Protein AF-A0A545SQU6-F1 (afdb_monomer_lite)

Foldseek 3Di:
DDPVVVVVVVVVVVCVVVVVVVVVVVVVVVLVLLCLCLPQALVVLLVLLVQLVVLVVVLPDPPQDPVSLCCCLPVRLQVSLVVLLVSCVPSVVSDPDDDVLSVLSVVQSVQLNVLCCCVPVVVVDDDGSDDCPPPHHDSVVSSVVSVVSSVVSVVVSVVD

pLDDT: mean 86.37, std 12.17, range [52.91, 98.0]

Structure (mmCIF, N/CA/C/O backbone):
data_AF-A0A545SQU6-F1
#
_entry.id   AF-A0A545SQU6-F1
#
loop_
_atom_site.group_PDB
_atom_site.id
_atom_site.type_symbol
_atom_site.label_atom_id
_atom_site.label_alt_id
_atom_site.label_comp_id
_atom_site.label_asym_id
_atom_site.label_entity_id
_atom_site.label_seq_id
_atom_site.pdbx_PDB_ins_code
_atom_site.Cartn_x
_atom_site.Cartn_y
_atom_site.Cartn_z
_atom_site.occupancy
_atom_site.B_iso_or_equiv
_atom_site.auth_seq_id
_atom_site.auth_comp_id
_atom_site.auth_asym_id
_atom_site.auth_atom_id
_atom_site.pdbx_PDB_model_num
ATOM 1 N N . MET A 1 1 ? 37.646 -3.041 -55.854 1.00 55.69 1 MET A N 1
ATOM 2 C CA . MET A 1 1 ? 37.250 -2.924 -54.438 1.00 55.69 1 MET A CA 1
ATOM 3 C C . MET A 1 1 ? 38.079 -3.925 -53.672 1.00 55.69 1 MET A C 1
ATOM 5 O O . MET A 1 1 ? 38.180 -5.060 -54.116 1.00 55.69 1 MET A O 1
ATOM 9 N N . ASP A 1 2 ? 38.769 -3.467 -52.633 1.00 67.94 2 ASP A N 1
ATOM 10 C CA . ASP A 1 2 ? 39.702 -4.283 -51.857 1.00 67.94 2 ASP A CA 1
ATOM 11 C C . ASP A 1 2 ? 38.928 -5.239 -50.944 1.00 67.94 2 ASP A C 1
ATOM 13 O O . ASP A 1 2 ? 38.021 -4.798 -50.234 1.00 67.94 2 ASP A O 1
ATOM 17 N N . VAL A 1 3 ? 39.303 -6.521 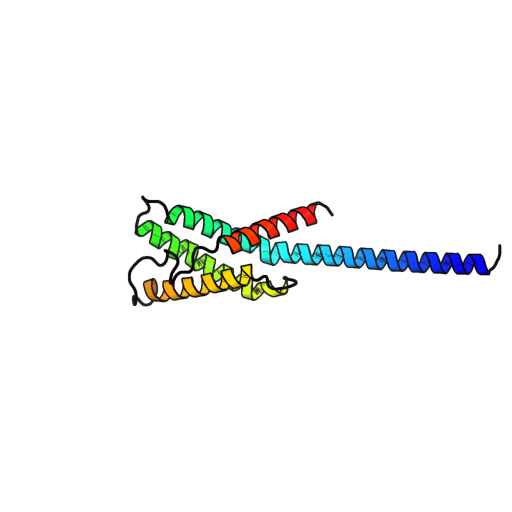-50.920 1.00 68.75 3 VAL A N 1
ATOM 18 C CA . VAL A 1 3 ? 38.668 -7.578 -50.098 1.00 68.75 3 VAL A CA 1
ATOM 19 C C . VAL A 1 3 ? 38.620 -7.186 -48.612 1.0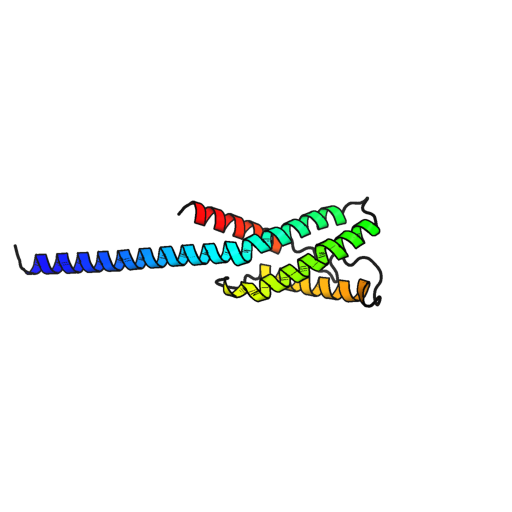0 68.75 3 VAL A C 1
ATOM 21 O O . VAL A 1 3 ? 37.675 -7.506 -47.894 1.00 68.75 3 VAL A O 1
ATOM 24 N N . TYR A 1 4 ? 39.597 -6.402 -48.156 1.00 62.41 4 TYR A N 1
ATOM 25 C CA . TYR A 1 4 ? 39.650 -5.857 -46.799 1.00 62.41 4 TYR A CA 1
ATOM 26 C C . TYR A 1 4 ? 38.529 -4.853 -46.488 1.00 62.41 4 TYR A C 1
ATOM 28 O O . TYR A 1 4 ? 38.061 -4.793 -45.353 1.00 62.41 4 TYR A O 1
ATOM 36 N N . SER A 1 5 ? 38.061 -4.088 -47.479 1.00 59.84 5 SER A N 1
ATOM 37 C CA . SER A 1 5 ? 36.976 -3.115 -47.289 1.00 59.84 5 SER A CA 1
ATOM 38 C C . SER A 1 5 ? 35.614 -3.790 -47.093 1.00 59.84 5 SER A C 1
ATOM 40 O O . SER A 1 5 ? 34.834 -3.354 -46.248 1.00 59.84 5 SER A O 1
ATOM 42 N N . GLU A 1 6 ? 35.356 -4.903 -47.785 1.00 68.81 6 GLU A N 1
ATOM 43 C CA . GLU A 1 6 ? 34.105 -5.663 -47.657 1.00 68.81 6 GLU A CA 1
ATOM 44 C C . GLU A 1 6 ? 34.004 -6.372 -46.299 1.00 68.81 6 GLU A C 1
ATOM 46 O O . GLU A 1 6 ? 32.947 -6.358 -45.665 1.00 68.81 6 GLU A O 1
ATOM 51 N N . ILE A 1 7 ? 35.121 -6.914 -45.800 1.00 68.56 7 ILE A N 1
ATOM 52 C CA . ILE A 1 7 ? 35.183 -7.565 -44.483 1.00 68.56 7 ILE A CA 1
ATOM 53 C C . ILE A 1 7 ? 34.916 -6.555 -43.356 1.00 68.56 7 ILE A C 1
ATOM 55 O O . ILE A 1 7 ? 34.153 -6.848 -42.436 1.00 68.56 7 ILE A O 1
ATOM 59 N N . ILE A 1 8 ? 35.485 -5.346 -43.431 1.00 64.00 8 ILE A N 1
ATOM 60 C CA . ILE A 1 8 ? 35.270 -4.300 -42.415 1.00 64.00 8 ILE A CA 1
ATOM 61 C C . ILE A 1 8 ? 33.803 -3.852 -42.389 1.00 64.00 8 ILE A C 1
ATOM 63 O O . ILE A 1 8 ? 33.216 -3.738 -41.312 1.00 64.00 8 ILE A O 1
ATOM 67 N N . VAL A 1 9 ? 33.182 -3.648 -43.555 1.00 70.88 9 VAL A N 1
ATOM 68 C CA . VAL A 1 9 ? 31.764 -3.260 -43.647 1.00 70.88 9 VAL A CA 1
ATOM 69 C C . VAL A 1 9 ? 30.852 -4.348 -43.073 1.00 70.88 9 VAL A C 1
ATOM 71 O O . VAL A 1 9 ? 29.935 -4.032 -42.312 1.00 70.88 9 VAL A O 1
ATOM 74 N N . ALA A 1 10 ? 31.127 -5.623 -43.359 1.00 67.00 10 ALA A N 1
ATOM 75 C CA . ALA A 1 10 ? 30.353 -6.744 -42.825 1.00 67.00 10 ALA A CA 1
ATOM 76 C C . ALA A 1 10 ? 30.456 -6.856 -41.292 1.00 67.00 10 ALA A C 1
ATOM 78 O O . ALA A 1 10 ? 29.445 -7.069 -40.619 1.00 67.00 10 ALA A O 1
ATOM 79 N N . VAL A 1 11 ? 31.650 -6.654 -40.722 1.00 64.88 11 VAL A N 1
ATOM 80 C CA . VAL A 1 11 ? 31.861 -6.675 -39.264 1.00 64.88 11 VAL A CA 1
ATOM 81 C C . VAL A 1 11 ? 31.149 -5.504 -38.582 1.00 64.88 11 VAL A C 1
ATOM 83 O O . VAL A 1 11 ? 30.474 -5.705 -37.574 1.00 64.88 11 VAL A O 1
ATOM 86 N N . VAL A 1 12 ? 31.224 -4.294 -39.145 1.00 63.56 12 VAL A N 1
ATOM 87 C CA . VAL A 1 12 ? 30.517 -3.119 -38.605 1.00 63.56 12 VAL A CA 1
ATOM 88 C C . VAL A 1 12 ? 28.999 -3.306 -38.672 1.00 63.56 12 VAL A C 1
ATOM 90 O O . VAL A 1 12 ? 28.309 -3.020 -37.693 1.00 63.56 12 VAL A O 1
ATOM 93 N N . ALA A 1 13 ? 28.473 -3.841 -39.777 1.00 64.31 13 ALA A N 1
ATOM 94 C CA . ALA A 1 13 ? 27.048 -4.137 -39.919 1.00 64.31 13 ALA A CA 1
ATOM 95 C C . ALA A 1 13 ? 26.575 -5.219 -38.931 1.00 64.31 13 ALA A C 1
ATOM 97 O O . ALA A 1 13 ? 25.503 -5.081 -38.341 1.00 64.31 13 ALA A O 1
ATOM 98 N N . ALA A 1 14 ? 27.383 -6.257 -38.691 1.00 62.31 14 ALA A N 1
ATOM 99 C CA . ALA A 1 14 ? 27.083 -7.294 -37.706 1.00 62.31 14 ALA A CA 1
ATOM 100 C C . ALA A 1 14 ? 27.082 -6.744 -36.269 1.00 62.31 14 ALA A C 1
ATOM 102 O O . ALA A 1 14 ? 26.154 -7.021 -35.510 1.00 62.31 14 ALA A O 1
ATOM 103 N N . ILE A 1 15 ? 28.061 -5.907 -35.904 1.00 65.12 15 ILE A N 1
ATOM 104 C CA . ILE A 1 15 ? 28.117 -5.253 -34.585 1.00 65.12 15 ILE A CA 1
ATOM 105 C C . ILE A 1 15 ? 26.930 -4.299 -34.401 1.00 65.12 15 ILE A C 1
ATOM 107 O O . ILE A 1 15 ? 26.297 -4.310 -33.346 1.00 65.12 15 ILE A O 1
ATOM 111 N N . ALA A 1 16 ? 26.579 -3.516 -35.425 1.00 66.88 16 ALA A N 1
ATOM 112 C CA . ALA A 1 16 ? 25.420 -2.626 -35.388 1.00 66.88 16 ALA A CA 1
ATOM 113 C C . ALA A 1 16 ? 24.093 -3.403 -35.286 1.00 66.88 16 ALA A C 1
ATOM 115 O O . ALA A 1 16 ? 23.217 -3.022 -34.511 1.00 66.88 16 ALA A O 1
ATOM 116 N N . GLY A 1 17 ? 23.956 -4.520 -36.008 1.00 69.62 17 GLY A N 1
ATOM 117 C CA . GLY A 1 17 ? 22.778 -5.390 -35.953 1.00 69.62 17 GLY A CA 1
ATOM 118 C C . GLY A 1 17 ? 22.610 -6.091 -34.600 1.00 69.62 17 GLY A C 1
ATOM 119 O O . GLY A 1 17 ? 21.519 -6.096 -34.025 1.00 69.62 17 GLY A O 1
ATOM 120 N N . VAL A 1 18 ? 23.696 -6.630 -34.039 1.00 70.38 18 VAL A N 1
ATOM 121 C CA . VAL A 1 18 ? 23.691 -7.259 -32.706 1.00 70.38 18 VAL A CA 1
ATOM 122 C C . VAL A 1 18 ? 23.472 -6.212 -31.608 1.00 70.38 18 VAL A C 1
ATOM 124 O O . VAL A 1 18 ? 22.655 -6.415 -30.712 1.00 70.38 18 VAL A O 1
ATOM 127 N N . GLY A 1 19 ? 24.125 -5.052 -31.702 1.00 67.12 19 GLY A N 1
ATOM 128 C CA . GLY A 1 19 ? 23.911 -3.932 -30.783 1.00 67.12 19 GLY A CA 1
ATOM 129 C C . GLY A 1 19 ? 22.466 -3.428 -30.812 1.00 67.12 19 GLY A C 1
ATOM 130 O O . GLY A 1 19 ? 21.851 -3.253 -29.761 1.00 67.12 19 GLY A O 1
ATOM 131 N N . GLY A 1 20 ? 21.887 -3.278 -32.006 1.00 68.06 20 GLY A N 1
ATOM 132 C CA . GLY A 1 20 ? 20.490 -2.885 -32.191 1.00 68.06 20 GLY A CA 1
ATOM 133 C C . GLY A 1 20 ? 19.505 -3.883 -31.579 1.00 68.06 20 GLY A C 1
ATOM 134 O O . GLY A 1 20 ? 18.618 -3.489 -30.822 1.00 68.06 20 GLY A O 1
ATOM 135 N N . THR A 1 21 ? 19.680 -5.183 -31.830 1.00 75.81 21 THR A N 1
ATOM 136 C CA . THR A 1 21 ? 18.790 -6.220 -31.273 1.00 75.81 21 THR A CA 1
ATOM 137 C C . THR A 1 21 ? 18.873 -6.295 -29.746 1.00 75.81 21 THR A C 1
ATOM 139 O O . THR A 1 21 ? 17.832 -6.295 -29.086 1.00 75.81 21 THR A O 1
ATOM 142 N N . LEU A 1 22 ? 20.074 -6.238 -29.161 1.00 73.06 22 LEU A N 1
ATOM 143 C CA . LEU A 1 22 ? 20.261 -6.203 -27.704 1.00 73.06 22 LEU A CA 1
ATOM 144 C C . LEU A 1 22 ? 19.611 -4.975 -27.053 1.00 73.06 22 LEU A C 1
ATOM 146 O O . LEU A 1 22 ? 18.963 -5.100 -26.012 1.00 73.06 22 LEU A O 1
ATOM 150 N N . LEU A 1 23 ? 19.741 -3.796 -27.669 1.00 74.06 23 LEU A N 1
ATOM 151 C CA . LEU A 1 23 ? 19.096 -2.574 -27.180 1.00 74.06 23 LEU A CA 1
ATOM 152 C C . LEU A 1 23 ? 17.569 -2.693 -27.213 1.00 74.06 23 LEU A C 1
ATOM 154 O O . LEU A 1 23 ? 16.907 -2.340 -26.237 1.00 74.06 23 LEU A O 1
ATOM 158 N N . THR A 1 24 ? 17.003 -3.248 -28.290 1.00 76.69 24 THR A N 1
ATOM 159 C CA . THR A 1 24 ? 15.548 -3.456 -28.381 1.00 76.69 24 THR A CA 1
ATOM 160 C C . THR A 1 24 ? 15.032 -4.487 -27.376 1.00 76.69 24 THR A C 1
ATOM 162 O O . THR A 1 24 ? 13.960 -4.287 -26.806 1.00 76.69 24 THR A O 1
ATOM 165 N N . ALA A 1 25 ? 15.790 -5.556 -27.112 1.00 78.31 25 ALA A N 1
ATOM 166 C CA . ALA A 1 25 ? 15.429 -6.571 -26.125 1.00 78.31 25 ALA A CA 1
ATOM 167 C C . ALA A 1 25 ? 15.419 -5.989 -24.704 1.00 78.31 25 ALA A C 1
ATOM 169 O O . ALA A 1 25 ? 14.405 -6.093 -24.015 1.00 78.31 25 ALA A O 1
ATOM 170 N N . ARG A 1 26 ? 16.485 -5.274 -24.313 1.00 78.25 26 ARG A N 1
ATOM 171 C CA . ARG A 1 26 ? 16.563 -4.576 -23.016 1.00 78.25 26 ARG A CA 1
ATOM 172 C C . ARG A 1 26 ? 15.458 -3.541 -22.847 1.00 78.25 26 ARG A C 1
ATOM 174 O O . ARG A 1 26 ? 14.903 -3.392 -21.764 1.00 78.25 26 ARG A O 1
ATOM 181 N N . TYR A 1 27 ? 15.129 -2.819 -23.917 1.00 82.06 27 TYR A N 1
ATOM 182 C CA . TYR A 1 27 ? 14.036 -1.854 -23.890 1.00 82.06 27 TYR A CA 1
ATOM 183 C C . TYR A 1 27 ? 12.685 -2.537 -23.632 1.00 82.06 27 TYR A C 1
ATOM 185 O O . TYR A 1 27 ? 11.939 -2.099 -22.758 1.00 82.06 27 TYR A O 1
ATOM 193 N N . ARG A 1 28 ? 12.386 -3.640 -24.334 1.00 83.06 28 ARG A N 1
ATOM 194 C CA . ARG A 1 28 ? 11.148 -4.413 -24.130 1.00 83.06 28 ARG A CA 1
ATOM 195 C C . ARG A 1 28 ? 11.056 -5.005 -22.728 1.00 83.06 28 ARG A C 1
ATOM 197 O O . ARG A 1 28 ? 9.999 -4.915 -22.115 1.00 83.06 28 ARG A O 1
ATOM 204 N N . GLU A 1 29 ? 12.150 -5.573 -22.231 1.00 86.38 29 GLU A N 1
ATOM 205 C CA . GLU A 1 29 ? 12.235 -6.118 -20.875 1.00 86.38 29 GLU A CA 1
ATOM 206 C C . GLU A 1 29 ? 11.937 -5.033 -19.833 1.00 86.38 29 GLU A C 1
ATOM 208 O O . GLU A 1 29 ? 11.036 -5.196 -19.016 1.00 86.38 29 GLU A O 1
ATOM 213 N N . ASN A 1 30 ? 12.582 -3.869 -19.950 1.00 87.56 30 ASN A N 1
ATOM 214 C CA . ASN A 1 30 ? 12.357 -2.732 -19.059 1.00 87.56 30 ASN A CA 1
ATOM 215 C C . ASN A 1 30 ? 10.892 -2.250 -19.068 1.00 87.56 30 ASN A C 1
ATOM 217 O O . ASN A 1 30 ? 10.312 -1.972 -18.019 1.00 87.56 30 ASN A O 1
ATOM 221 N N . ILE A 1 31 ? 10.264 -2.173 -20.247 1.00 90.38 31 ILE A N 1
ATOM 222 C CA . ILE A 1 31 ? 8.839 -1.829 -20.362 1.00 90.38 31 ILE A CA 1
ATOM 223 C C . ILE A 1 31 ? 7.956 -2.902 -19.707 1.00 90.38 31 ILE A C 1
ATOM 225 O O . ILE A 1 31 ? 7.009 -2.551 -19.002 1.00 90.38 31 ILE A O 1
ATOM 229 N N . SER A 1 32 ? 8.274 -4.189 -19.889 1.00 91.81 32 SER A N 1
ATOM 230 C CA . SER A 1 32 ? 7.538 -5.295 -19.262 1.00 91.81 32 SER A CA 1
ATOM 231 C C . SER A 1 32 ? 7.613 -5.225 -17.740 1.00 91.81 32 SER A C 1
ATOM 233 O O . SER A 1 32 ? 6.575 -5.204 -17.083 1.00 91.81 32 SER A O 1
ATOM 235 N N . THR A 1 33 ? 8.814 -5.073 -17.176 1.00 93.25 33 THR A N 1
ATOM 236 C CA . THR A 1 33 ? 9.018 -4.954 -15.726 1.00 93.25 33 THR A CA 1
ATOM 237 C C . THR A 1 33 ? 8.245 -3.773 -15.142 1.00 93.25 33 THR A C 1
ATOM 239 O O . THR A 1 33 ? 7.536 -3.922 -14.150 1.00 93.25 33 THR A O 1
ATOM 242 N N . LYS A 1 34 ? 8.302 -2.595 -15.779 1.00 95.12 34 LYS A N 1
ATOM 243 C CA . LYS A 1 34 ? 7.543 -1.413 -15.330 1.00 95.12 34 LYS A CA 1
ATOM 244 C C . LYS A 1 34 ? 6.035 -1.628 -15.383 1.00 95.12 34 LYS A C 1
ATOM 246 O O . LYS A 1 34 ? 5.310 -1.163 -14.500 1.00 95.12 34 LYS A O 1
ATOM 251 N N . LYS A 1 35 ? 5.553 -2.315 -16.421 1.00 96.00 35 LYS A N 1
ATOM 252 C CA . LYS A 1 35 ? 4.138 -2.657 -16.565 1.00 96.00 35 LYS A CA 1
ATOM 253 C C . LYS A 1 35 ? 3.693 -3.607 -15.459 1.00 96.00 35 LYS A C 1
ATOM 255 O O . LYS A 1 35 ? 2.653 -3.359 -14.858 1.00 96.00 35 LYS A O 1
ATOM 260 N N . GLU A 1 36 ? 4.483 -4.632 -15.160 1.00 96.69 36 GLU A N 1
ATOM 261 C CA . GLU A 1 36 ? 4.200 -5.582 -14.082 1.00 96.69 36 GLU A CA 1
ATOM 262 C C . GLU A 1 36 ? 4.200 -4.900 -12.711 1.00 96.69 36 GLU A C 1
ATOM 264 O O . GLU A 1 36 ? 3.229 -5.033 -11.967 1.00 96.69 36 GLU A O 1
ATOM 269 N N . GLN A 1 37 ? 5.213 -4.079 -12.415 1.00 97.19 37 GLN A N 1
ATOM 270 C CA . GLN A 1 37 ? 5.268 -3.275 -11.188 1.00 97.19 37 GLN A CA 1
ATOM 271 C C . GLN A 1 37 ? 4.024 -2.406 -11.019 1.00 97.19 37 GLN A C 1
ATOM 273 O O . GLN A 1 37 ? 3.428 -2.358 -9.942 1.00 97.19 37 GLN A O 1
ATOM 278 N N . LEU A 1 38 ? 3.607 -1.714 -12.080 1.00 97.38 38 LEU A N 1
ATOM 279 C CA . LEU A 1 38 ? 2.415 -0.881 -12.029 1.00 97.38 38 LEU A CA 1
ATOM 280 C C . LEU A 1 38 ? 1.149 -1.722 -11.831 1.00 97.38 38 LEU A C 1
ATOM 282 O O . LEU A 1 38 ? 0.330 -1.393 -10.977 1.00 97.38 38 LEU A O 1
ATOM 286 N N . GLN A 1 39 ? 0.972 -2.766 -12.637 1.00 97.38 39 GLN A N 1
ATOM 287 C CA . GLN A 1 39 ? -0.266 -3.536 -12.708 1.00 97.38 39 GLN A CA 1
ATOM 288 C C . GLN A 1 39 ? -0.504 -4.375 -11.452 1.00 97.38 39 GLN A C 1
ATOM 290 O O . GLN A 1 39 ? -1.625 -4.399 -10.945 1.00 97.38 39 GLN A O 1
ATOM 295 N N . TYR A 1 40 ? 0.530 -5.057 -10.968 1.00 97.19 40 TYR A N 1
ATOM 296 C CA . TYR A 1 40 ? 0.400 -6.038 -9.894 1.00 97.19 40 TYR A CA 1
ATOM 297 C C . TYR A 1 40 ? 0.713 -5.458 -8.516 1.00 97.19 40 TYR A C 1
ATOM 299 O O . TYR A 1 40 ? 0.164 -5.937 -7.526 1.00 97.19 40 TYR A O 1
ATOM 307 N N . PHE A 1 41 ? 1.524 -4.395 -8.442 1.00 97.25 41 PHE A N 1
ATOM 308 C CA . PHE A 1 41 ? 1.915 -3.796 -7.168 1.00 97.25 41 PHE A CA 1
ATOM 309 C C . PHE A 1 41 ? 1.337 -2.389 -6.966 1.00 97.25 41 PHE A C 1
ATOM 311 O O . PHE A 1 41 ? 0.439 -2.187 -6.149 1.00 97.25 41 PHE A O 1
ATOM 318 N N . TYR A 1 42 ? 1.816 -1.397 -7.720 1.00 97.88 42 TYR A N 1
ATOM 319 C CA . TYR A 1 42 ? 1.579 0.012 -7.386 1.00 97.88 42 TYR A CA 1
ATOM 320 C C . TYR A 1 42 ? 0.141 0.490 -7.619 1.00 97.88 42 TYR A C 1
ATOM 322 O O . TYR A 1 42 ? -0.364 1.268 -6.813 1.00 97.88 42 TYR A O 1
ATOM 330 N N . ALA A 1 43 ? -0.543 0.055 -8.682 1.00 97.12 43 ALA A N 1
ATOM 331 C CA . ALA A 1 43 ? -1.914 0.500 -8.945 1.00 97.12 43 ALA A CA 1
ATOM 332 C C . ALA A 1 43 ? -2.930 -0.053 -7.924 1.00 97.12 43 ALA A C 1
ATOM 334 O O . ALA A 1 43 ? -3.733 0.733 -7.418 1.00 97.12 43 ALA A O 1
ATOM 335 N N . PRO A 1 44 ? -2.901 -1.348 -7.555 1.00 97.50 44 PRO A N 1
ATOM 336 C CA . PRO A 1 44 ? -3.715 -1.846 -6.450 1.00 97.50 44 PRO A CA 1
ATOM 337 C C . PRO A 1 44 ? -3.396 -1.176 -5.103 1.00 97.50 44 PRO A C 1
ATOM 339 O O . PRO A 1 44 ? -4.319 -0.784 -4.388 1.00 97.50 44 PRO A O 1
ATOM 342 N N . MET A 1 45 ? -2.107 -0.995 -4.777 1.00 97.19 45 MET A N 1
ATOM 343 C CA . MET A 1 45 ? -1.676 -0.309 -3.550 1.00 97.19 45 MET A CA 1
ATOM 344 C C . MET A 1 45 ? -2.215 1.116 -3.485 1.00 97.19 45 MET A C 1
ATOM 346 O O . MET A 1 45 ? -2.768 1.521 -2.465 1.00 97.19 45 MET A O 1
ATOM 350 N N . GLU A 1 46 ? -2.121 1.857 -4.591 1.00 97.44 46 GLU A N 1
ATOM 351 C CA . GLU A 1 46 ? -2.642 3.217 -4.699 1.00 97.44 46 GLU A CA 1
ATOM 352 C C . GLU A 1 46 ? -4.139 3.292 -4.367 1.00 97.44 46 GLU A C 1
ATOM 354 O O . GLU A 1 46 ? -4.568 4.234 -3.702 1.00 97.44 46 GLU A O 1
ATOM 359 N N . ILE A 1 47 ? -4.948 2.321 -4.799 1.00 96.56 47 ILE A N 1
ATOM 360 C CA . ILE A 1 47 ? -6.385 2.302 -4.486 1.00 96.56 47 ILE A CA 1
ATOM 361 C C . ILE A 1 47 ? -6.597 2.150 -2.975 1.00 96.56 47 ILE A C 1
ATOM 363 O O . ILE A 1 47 ? -7.360 2.919 -2.383 1.00 96.56 47 ILE A O 1
ATOM 367 N N . LEU A 1 48 ? -5.914 1.185 -2.354 1.00 96.75 48 LEU A N 1
ATOM 368 C CA . LEU A 1 48 ? -6.059 0.880 -0.929 1.00 96.75 48 LEU A CA 1
ATOM 369 C C . LEU A 1 48 ? -5.619 2.059 -0.055 1.00 96.75 48 LEU A C 1
ATOM 371 O O . LEU A 1 48 ? -6.370 2.492 0.823 1.00 96.75 48 LEU A O 1
ATOM 375 N N . VAL A 1 49 ? -4.448 2.635 -0.337 1.00 94.81 49 VAL A N 1
ATOM 376 C CA . VAL A 1 49 ? -3.923 3.757 0.450 1.00 94.81 49 VAL A CA 1
ATOM 377 C C . VAL A 1 49 ? -4.720 5.049 0.226 1.00 94.81 49 VAL A C 1
ATOM 379 O O . VAL A 1 49 ? -5.001 5.756 1.191 1.00 94.81 49 VAL A O 1
ATOM 382 N N . ARG A 1 50 ? -5.254 5.309 -0.983 1.00 94.88 50 ARG A N 1
ATOM 383 C CA . ARG A 1 50 ? -6.171 6.452 -1.212 1.00 94.88 50 ARG A CA 1
ATOM 384 C C . ARG A 1 50 ? -7.458 6.322 -0.416 1.00 94.88 50 ARG A C 1
ATOM 386 O O . ARG A 1 50 ? -7.982 7.322 0.077 1.00 94.88 50 ARG A O 1
ATOM 393 N N . MET A 1 51 ? -8.003 5.110 -0.330 1.00 94.56 51 MET A N 1
ATOM 394 C CA . MET A 1 51 ? -9.206 4.857 0.459 1.00 94.56 51 MET A CA 1
ATOM 395 C C . MET A 1 51 ? -8.940 5.075 1.948 1.00 94.56 51 MET A C 1
ATOM 397 O O . MET A 1 51 ? -9.752 5.726 2.607 1.00 94.56 51 MET A O 1
ATOM 401 N N . ASN A 1 52 ? -7.788 4.617 2.444 1.00 93.38 52 ASN A N 1
ATOM 402 C CA . ASN A 1 52 ? -7.368 4.837 3.827 1.00 93.38 52 ASN A CA 1
ATOM 403 C C . ASN A 1 52 ? -7.116 6.316 4.142 1.00 93.38 52 ASN A C 1
ATOM 405 O O . ASN A 1 52 ? -7.543 6.780 5.198 1.00 93.38 52 ASN A O 1
ATOM 409 N N . ALA A 1 53 ? -6.514 7.071 3.221 1.00 92.00 53 ALA A N 1
ATOM 410 C CA . ALA A 1 53 ? -6.268 8.501 3.395 1.00 92.00 53 ALA A CA 1
ATOM 411 C C . ALA A 1 53 ? -7.588 9.282 3.484 1.00 92.00 53 ALA A C 1
ATOM 413 O O . ALA A 1 53 ? -7.800 10.075 4.401 1.00 92.00 53 ALA A O 1
ATOM 414 N N . LYS A 1 54 ? -8.539 8.989 2.587 1.00 92.56 54 LYS A N 1
ATOM 415 C CA . LYS A 1 54 ? -9.877 9.601 2.619 1.00 92.56 54 LYS A CA 1
ATOM 416 C C . LYS A 1 54 ? -10.650 9.260 3.890 1.00 92.56 54 LYS A C 1
ATOM 418 O O . LYS A 1 54 ? -11.376 10.105 4.418 1.00 92.56 54 LYS A O 1
ATOM 423 N N . SER A 1 55 ? -10.557 8.022 4.377 1.00 91.62 55 SER A N 1
ATOM 424 C CA . SER A 1 55 ? -11.210 7.655 5.635 1.00 91.62 55 SER A CA 1
ATOM 425 C C . SER A 1 55 ? -10.497 8.254 6.846 1.00 91.62 55 SER A C 1
ATOM 427 O O . SER A 1 55 ? -11.181 8.616 7.799 1.00 91.62 55 SER A O 1
ATOM 429 N N . TYR A 1 56 ? -9.181 8.463 6.789 1.00 90.19 56 TYR A N 1
ATOM 430 C CA . TYR A 1 56 ? -8.425 9.189 7.809 1.00 90.19 56 TYR A CA 1
ATOM 431 C C . TYR A 1 56 ? -8.848 10.653 7.926 1.00 90.19 56 TYR A C 1
ATOM 433 O O . TYR A 1 56 ? -9.165 11.111 9.026 1.00 90.19 56 TYR A O 1
ATOM 441 N N . GLU A 1 57 ? -8.983 11.359 6.803 1.00 89.19 57 GLU A N 1
ATOM 442 C CA . GLU A 1 57 ? -9.529 12.721 6.789 1.00 89.19 57 GLU A CA 1
ATOM 443 C C . GLU A 1 57 ? -10.922 12.786 7.422 1.00 89.19 57 GLU A C 1
ATOM 445 O O . GLU A 1 57 ? -11.229 13.716 8.165 1.00 89.19 57 GLU A O 1
ATOM 450 N N . ARG A 1 58 ? -11.782 11.796 7.140 1.00 87.88 58 ARG A N 1
ATOM 451 C CA . ARG A 1 58 ? -13.116 11.702 7.752 1.00 87.88 58 ARG A CA 1
ATOM 452 C C . ARG A 1 58 ? -13.020 11.447 9.249 1.00 87.88 58 ARG A C 1
ATOM 454 O O . ARG A 1 58 ? -13.687 12.140 10.008 1.00 87.88 58 ARG A O 1
ATOM 461 N N . TYR A 1 59 ? -12.195 10.489 9.655 1.00 86.62 59 TYR A N 1
ATOM 462 C CA . TYR A 1 59 ? -12.009 10.085 11.044 1.00 86.62 59 TYR A CA 1
ATOM 463 C C . TYR A 1 59 ? -11.546 11.253 11.933 1.00 86.62 59 TYR A C 1
ATOM 465 O O . TYR A 1 59 ? -12.004 11.389 13.066 1.00 86.62 59 TYR A O 1
ATOM 473 N N . GLY A 1 60 ? -10.672 12.122 11.410 1.00 82.38 60 GLY A N 1
ATOM 474 C CA . GLY A 1 60 ? -10.130 13.280 12.127 1.00 82.38 60 GLY A CA 1
ATOM 475 C C . GLY A 1 60 ? -11.076 14.480 12.281 1.00 82.38 60 GLY A C 1
ATOM 476 O O . GLY A 1 60 ? -10.703 15.457 12.932 1.00 82.38 60 GLY A O 1
ATOM 477 N N . LYS A 1 61 ? -12.287 14.457 11.704 1.00 84.25 61 LYS A N 1
ATOM 478 C CA . LYS A 1 61 ? -13.227 15.588 11.803 1.00 84.25 61 LYS A CA 1
ATOM 479 C C . LYS A 1 61 ? -13.795 15.728 13.219 1.00 84.25 61 LYS A C 1
ATOM 481 O O . LYS A 1 61 ? -14.158 14.743 13.857 1.00 84.25 61 LYS A O 1
ATOM 486 N N . GLN A 1 62 ? -13.949 16.972 13.683 1.00 68.88 62 GLN A N 1
ATOM 487 C CA . GLN A 1 62 ? -14.451 17.285 15.032 1.00 68.88 62 GLN A CA 1
ATOM 488 C C . GLN A 1 62 ? -15.864 16.744 15.316 1.00 68.88 62 GLN A C 1
ATOM 490 O O . GLN A 1 62 ? -16.198 16.490 16.466 1.00 68.88 62 GLN A O 1
ATOM 495 N N . ASN A 1 63 ? -16.684 16.548 14.283 1.00 81.94 63 ASN A N 1
ATOM 496 C CA . ASN A 1 63 ? -18.076 16.110 14.386 1.00 81.94 63 ASN A CA 1
ATOM 497 C C . ASN A 1 63 ? -18.293 14.617 14.078 1.00 81.94 63 ASN A C 1
ATOM 499 O O . ASN A 1 63 ? -19.437 14.204 13.901 1.00 81.94 63 ASN A O 1
ATOM 503 N N . VAL A 1 64 ? -17.231 13.815 13.964 1.00 83.19 64 VAL A N 1
ATOM 504 C CA . VAL A 1 64 ? -17.370 12.375 13.706 1.00 83.19 64 VAL A CA 1
ATOM 505 C C . VAL A 1 64 ? -17.787 11.636 14.979 1.00 83.19 64 VAL A C 1
ATOM 507 O O . VAL A 1 64 ? -17.139 11.757 16.023 1.00 83.19 64 VAL A O 1
ATOM 510 N N . SER A 1 65 ? -18.870 10.861 14.880 1.00 87.12 65 SER A N 1
ATOM 511 C CA . SER A 1 65 ? -19.399 10.071 15.993 1.00 87.12 65 SER A CA 1
ATOM 512 C C . SER A 1 65 ? -18.512 8.862 16.313 1.00 87.12 65 SER A C 1
ATOM 514 O O . SER A 1 65 ? -17.747 8.392 15.470 1.00 87.12 65 SER A O 1
ATOM 516 N N . GLU A 1 66 ? -18.633 8.307 17.521 1.00 86.19 66 GLU A N 1
ATOM 517 C CA . GLU A 1 66 ? -17.958 7.050 17.881 1.00 86.19 66 GLU A CA 1
ATOM 518 C C . GLU A 1 66 ? -18.382 5.891 16.963 1.00 86.19 66 GLU A C 1
ATOM 520 O O . GLU A 1 66 ? -17.546 5.092 16.544 1.00 86.19 66 GLU A O 1
ATOM 525 N N . HIS A 1 67 ? -19.657 5.858 16.562 1.00 87.69 67 HIS A N 1
ATOM 526 C CA . HIS A 1 67 ? -20.162 4.903 15.578 1.00 87.69 67 HIS A CA 1
ATOM 527 C C . HIS A 1 67 ? -19.439 5.036 14.228 1.00 87.69 67 HIS A C 1
ATOM 529 O O . HIS A 1 67 ? -19.026 4.031 13.652 1.00 87.69 67 HIS A O 1
ATOM 535 N N . ASP A 1 68 ? -19.235 6.260 13.730 1.00 88.81 68 ASP A N 1
ATOM 536 C CA . ASP A 1 68 ? -18.511 6.488 12.473 1.00 88.81 68 ASP A CA 1
ATOM 537 C C . ASP A 1 68 ? -17.043 6.068 12.575 1.00 88.81 6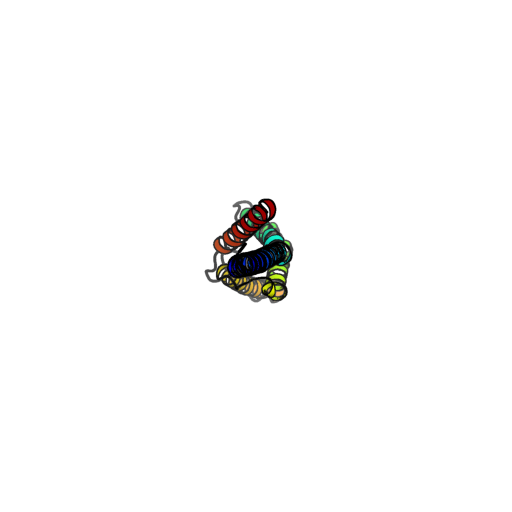8 ASP A C 1
ATOM 539 O O . ASP A 1 68 ? -16.506 5.478 11.635 1.00 88.81 68 ASP A O 1
ATOM 543 N N . ARG A 1 69 ? -16.397 6.333 13.718 1.00 87.62 69 ARG A N 1
ATOM 544 C CA . ARG A 1 69 ? -15.023 5.880 13.987 1.00 87.62 69 ARG A CA 1
ATOM 545 C C . ARG A 1 69 ? -14.937 4.363 13.952 1.00 87.62 69 ARG A C 1
ATOM 547 O O . ARG A 1 69 ? -14.109 3.824 13.222 1.00 87.62 69 ARG A O 1
ATOM 554 N N . HIS A 1 70 ? -15.836 3.686 14.663 1.00 89.12 70 HIS A N 1
ATOM 555 C CA . HIS A 1 70 ? -15.905 2.229 14.664 1.00 89.12 70 HIS A CA 1
ATOM 556 C C . HIS A 1 70 ? -16.174 1.673 13.261 1.00 89.12 70 HIS A C 1
ATOM 558 O O . HIS A 1 70 ? -15.538 0.705 12.847 1.00 89.12 70 HIS A O 1
ATOM 564 N N . TYR A 1 71 ? -17.069 2.304 12.495 1.00 92.25 71 TYR A N 1
ATOM 565 C CA . TYR A 1 71 ? -17.348 1.896 11.123 1.00 92.25 71 TYR A CA 1
ATOM 566 C C . TYR A 1 71 ? -16.099 1.995 10.239 1.00 92.25 71 TYR A C 1
ATOM 568 O O . TYR A 1 71 ? -15.788 1.061 9.500 1.00 92.25 71 TYR A O 1
ATOM 576 N N . ILE A 1 72 ? -15.369 3.113 10.321 1.00 92.38 72 ILE A N 1
ATOM 577 C CA . ILE A 1 72 ? -14.124 3.320 9.572 1.00 92.38 72 ILE A CA 1
ATOM 578 C C . ILE A 1 72 ? -13.085 2.262 9.955 1.00 92.38 72 ILE A C 1
ATOM 580 O O . ILE A 1 72 ? -12.504 1.635 9.070 1.00 92.38 72 ILE A O 1
ATOM 584 N N . GLU A 1 73 ? -12.878 2.023 11.250 1.00 92.12 73 GLU A N 1
ATOM 585 C CA . GLU A 1 73 ? -11.917 1.027 11.729 1.00 92.12 73 GLU A CA 1
ATOM 586 C C . GLU A 1 73 ? -12.268 -0.379 11.234 1.00 92.12 73 GLU A C 1
ATOM 588 O O . GLU A 1 73 ? -11.433 -1.047 10.626 1.00 92.12 73 GLU A O 1
ATOM 593 N N . LYS A 1 74 ? -13.515 -0.811 11.438 1.00 93.50 74 LYS A N 1
ATOM 594 C CA . LYS A 1 74 ? -13.954 -2.186 11.179 1.00 93.50 74 LYS A CA 1
ATOM 595 C C . LYS A 1 74 ? -14.167 -2.502 9.703 1.00 93.50 74 LYS A C 1
ATOM 597 O O . LYS A 1 74 ? -13.807 -3.587 9.256 1.00 93.50 74 LYS A O 1
ATOM 602 N N . TYR A 1 75 ? -14.780 -1.591 8.951 1.00 95.31 75 TYR A N 1
ATOM 603 C CA . TYR A 1 75 ? -15.241 -1.873 7.586 1.00 95.31 75 TYR A CA 1
ATOM 604 C C . TYR A 1 75 ? -14.382 -1.231 6.497 1.00 95.31 75 TYR A C 1
ATOM 606 O O . TYR A 1 75 ? -14.582 -1.539 5.325 1.00 95.31 75 TYR A O 1
ATOM 614 N N . ILE A 1 76 ? -13.436 -0.355 6.852 1.00 94.31 76 ILE A N 1
ATOM 615 C CA . ILE A 1 76 ? -12.524 0.266 5.882 1.00 94.31 76 ILE A CA 1
ATOM 616 C C . ILE A 1 76 ? -11.082 -0.103 6.212 1.00 94.31 76 ILE A C 1
ATOM 618 O O . ILE A 1 76 ? -10.440 -0.805 5.437 1.00 94.31 76 ILE A O 1
ATOM 622 N N . TRP A 1 77 ? -10.564 0.335 7.359 1.00 93.69 77 TRP A N 1
ATOM 623 C CA . TRP A 1 77 ? -9.144 0.174 7.663 1.00 93.69 77 TRP A CA 1
ATOM 624 C C . TRP A 1 77 ? -8.743 -1.269 7.911 1.00 93.69 77 TRP A C 1
ATOM 626 O O . TRP A 1 77 ? -7.772 -1.708 7.309 1.00 93.69 77 TRP A O 1
ATOM 636 N N . TYR A 1 78 ? -9.484 -2.023 8.725 1.00 94.62 78 TYR A N 1
ATOM 637 C CA . TYR A 1 78 ? -9.168 -3.429 8.976 1.00 94.62 78 TYR A CA 1
ATOM 638 C C . TYR A 1 78 ? -9.071 -4.257 7.682 1.00 94.62 78 TYR A C 1
ATOM 640 O O . TYR A 1 78 ? -7.997 -4.806 7.420 1.00 94.62 78 TYR A O 1
ATOM 648 N N . PRO A 1 79 ? -10.102 -4.309 6.811 1.00 96.88 79 PRO A N 1
ATOM 649 C CA . PRO A 1 79 ? -10.001 -5.073 5.570 1.00 96.88 79 PRO A CA 1
ATOM 650 C C . PRO A 1 79 ? -8.932 -4.521 4.618 1.00 96.88 79 PRO A C 1
ATOM 652 O O . PRO A 1 79 ? -8.211 -5.307 4.004 1.00 96.88 79 PRO A O 1
ATOM 655 N N . ASN A 1 80 ? -8.767 -3.196 4.520 1.00 96.69 80 ASN A N 1
ATOM 656 C CA . ASN A 1 80 ? -7.735 -2.619 3.658 1.00 96.69 80 ASN A CA 1
ATOM 657 C C . ASN A 1 80 ? -6.325 -2.945 4.158 1.00 96.69 80 ASN A C 1
ATOM 659 O O . ASN A 1 80 ? -5.476 -3.286 3.350 1.00 96.69 80 ASN A O 1
ATOM 663 N N . HIS A 1 81 ? -6.064 -2.891 5.464 1.00 95.81 81 HIS A N 1
ATOM 664 C CA . HIS A 1 81 ? -4.768 -3.239 6.049 1.00 95.81 81 HIS A CA 1
ATOM 665 C C . HIS A 1 81 ? -4.415 -4.710 5.842 1.00 95.81 81 HIS A C 1
ATOM 667 O O . HIS A 1 81 ? -3.289 -5.008 5.441 1.00 95.81 81 HIS A O 1
ATOM 673 N N . ILE A 1 82 ? -5.378 -5.618 6.036 1.00 97.56 82 ILE A N 1
ATOM 674 C CA . ILE A 1 82 ? -5.198 -7.032 5.685 1.00 97.56 82 ILE A CA 1
ATOM 675 C C . ILE A 1 82 ? -4.847 -7.155 4.202 1.00 97.56 82 ILE A C 1
ATOM 677 O O . ILE A 1 82 ? -3.850 -7.791 3.859 1.00 97.56 82 ILE A O 1
ATOM 681 N N . LYS A 1 83 ? -5.597 -6.479 3.321 1.00 98.00 83 LYS A N 1
ATOM 682 C CA . LYS A 1 83 ? -5.369 -6.592 1.881 1.00 98.00 83 LYS A CA 1
ATOM 683 C C . LYS A 1 83 ? -4.039 -5.999 1.426 1.00 98.00 83 LYS A C 1
ATOM 685 O O . LYS A 1 83 ? -3.362 -6.590 0.589 1.00 98.00 83 LYS A O 1
ATOM 690 N N . THR A 1 84 ? -3.650 -4.863 1.990 1.00 97.44 84 THR A N 1
ATOM 691 C CA . THR A 1 84 ? -2.363 -4.216 1.734 1.00 97.44 84 THR A CA 1
ATOM 692 C C . THR A 1 84 ? -1.219 -5.127 2.165 1.00 97.44 84 THR A C 1
ATOM 694 O O . THR A 1 84 ? -0.296 -5.352 1.387 1.00 97.44 84 THR A O 1
ATOM 697 N N . LYS A 1 85 ? -1.303 -5.728 3.360 1.00 97.44 85 LYS A N 1
ATOM 698 C CA . LYS A 1 85 ? -0.306 -6.693 3.837 1.00 97.44 85 LYS A CA 1
ATOM 699 C C . LYS A 1 85 ? -0.209 -7.914 2.922 1.00 97.44 85 LYS A C 1
ATOM 701 O O . LYS A 1 85 ? 0.892 -8.280 2.525 1.00 97.44 85 LYS A O 1
ATOM 706 N N . GLU A 1 86 ? -1.336 -8.518 2.542 1.00 97.88 86 GLU A N 1
ATOM 707 C CA . GLU A 1 86 ? -1.356 -9.627 1.575 1.00 97.88 86 GLU A CA 1
ATOM 708 C C . GLU A 1 86 ? -0.687 -9.250 0.251 1.00 97.88 86 GLU A C 1
ATOM 710 O O . GLU A 1 86 ? 0.056 -10.047 -0.325 1.00 97.88 86 GLU A O 1
ATOM 715 N N . LEU A 1 87 ? -0.950 -8.041 -0.244 1.00 97.62 87 LEU A N 1
ATOM 716 C CA . LEU A 1 87 ? -0.403 -7.573 -1.507 1.00 97.62 87 LEU A CA 1
ATOM 717 C C . LEU A 1 87 ? 1.108 -7.371 -1.424 1.00 97.62 87 LEU A C 1
ATOM 719 O O . LEU A 1 87 ? 1.822 -7.891 -2.277 1.00 97.62 87 LEU A O 1
ATOM 723 N N . ILE A 1 88 ? 1.601 -6.708 -0.375 1.00 96.94 88 ILE A N 1
ATOM 724 C CA . ILE A 1 88 ? 3.042 -6.544 -0.138 1.00 96.94 88 ILE A CA 1
ATOM 725 C C . ILE A 1 88 ? 3.726 -7.917 -0.102 1.00 96.94 88 ILE A C 1
ATOM 727 O O . ILE A 1 88 ? 4.709 -8.141 -0.806 1.00 96.94 88 ILE A O 1
ATOM 731 N N . MET A 1 89 ? 3.175 -8.870 0.654 1.00 95.69 89 MET A N 1
ATOM 732 C CA . MET A 1 89 ? 3.783 -10.195 0.807 1.00 95.69 89 MET A CA 1
ATOM 733 C C . MET A 1 89 ? 3.734 -11.027 -0.481 1.00 95.69 89 MET A C 1
ATOM 735 O O . MET A 1 89 ? 4.695 -11.726 -0.786 1.00 95.69 89 MET A O 1
ATOM 739 N N . SER A 1 90 ? 2.639 -10.960 -1.245 1.00 96.81 90 SER A N 1
ATOM 740 C CA . SER A 1 90 ? 2.445 -11.812 -2.431 1.00 96.81 90 SER A CA 1
ATOM 741 C C . SER A 1 90 ? 2.989 -11.220 -3.730 1.00 96.81 90 SER A C 1
ATOM 743 O O . SER A 1 90 ? 3.371 -11.978 -4.616 1.00 96.81 90 SER A O 1
ATOM 745 N N . GLN A 1 91 ? 3.044 -9.892 -3.861 1.00 97.25 91 GLN A N 1
ATOM 746 C CA . GLN A 1 91 ? 3.396 -9.202 -5.109 1.00 97.25 91 GLN A CA 1
ATOM 747 C C . GLN A 1 91 ? 4.770 -8.516 -5.061 1.00 97.25 91 GLN A C 1
ATOM 749 O O . GLN A 1 91 ? 5.200 -7.953 -6.065 1.00 97.25 91 GLN A O 1
ATOM 754 N N . SER A 1 92 ? 5.483 -8.564 -3.929 1.00 94.31 92 SER A N 1
ATOM 755 C CA . SER A 1 92 ? 6.820 -7.957 -3.779 1.00 94.31 92 SER A CA 1
ATOM 756 C C . SER A 1 92 ? 7.846 -8.450 -4.798 1.00 94.31 92 SER A C 1
ATOM 758 O O . SER A 1 92 ? 8.736 -7.694 -5.165 1.00 94.31 92 SER A O 1
ATOM 760 N N . HIS A 1 93 ? 7.700 -9.672 -5.310 1.00 94.88 93 HIS A N 1
ATOM 761 C CA . HIS A 1 93 ? 8.573 -10.239 -6.339 1.00 94.88 93 HIS A CA 1
ATOM 762 C C . HIS A 1 93 ? 8.524 -9.495 -7.688 1.00 94.88 93 HIS A C 1
ATOM 764 O O . HIS A 1 93 ? 9.419 -9.675 -8.508 1.00 94.88 93 HIS A O 1
ATOM 770 N N . HIS A 1 94 ? 7.509 -8.656 -7.929 1.00 94.75 94 HIS A N 1
ATOM 771 C CA . HIS A 1 94 ? 7.476 -7.766 -9.093 1.00 94.75 94 HIS A CA 1
ATOM 772 C C . HIS A 1 94 ? 8.351 -6.517 -8.911 1.00 94.75 94 HIS A C 1
ATOM 774 O O . HIS A 1 94 ? 8.668 -5.831 -9.885 1.00 94.75 94 HIS A O 1
ATOM 780 N N . LEU A 1 95 ? 8.732 -6.184 -7.676 1.00 93.31 95 LEU A N 1
ATOM 781 C CA . LEU A 1 95 ? 9.603 -5.052 -7.393 1.00 93.31 95 LEU A CA 1
ATOM 782 C C . LEU A 1 95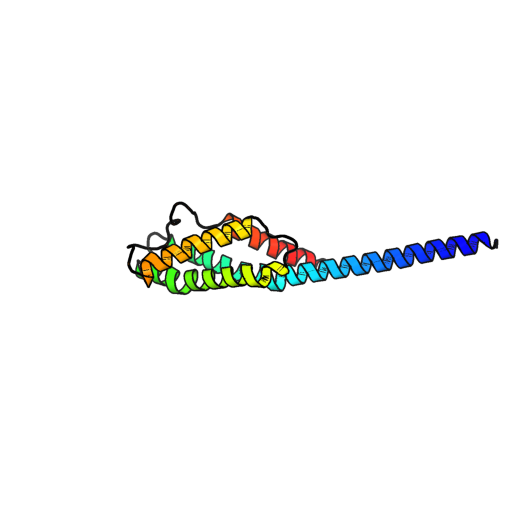 ? 11.063 -5.431 -7.648 1.00 93.31 95 LEU A C 1
ATOM 784 O O . LEU A 1 95 ? 11.504 -6.523 -7.307 1.00 93.31 95 LEU A O 1
ATOM 788 N N . THR A 1 96 ? 11.825 -4.504 -8.229 1.00 88.75 96 THR A N 1
ATOM 789 C CA . THR A 1 96 ? 13.275 -4.680 -8.419 1.00 88.75 96 THR A CA 1
ATOM 790 C C . THR A 1 96 ? 14.009 -4.728 -7.079 1.00 88.75 96 THR A C 1
ATOM 792 O O . THR A 1 96 ? 14.954 -5.490 -6.909 1.00 88.75 96 THR A O 1
ATOM 795 N N . GLU A 1 97 ? 13.546 -3.922 -6.129 1.00 92.12 97 GLU A N 1
ATOM 796 C CA . GLU A 1 97 ? 14.005 -3.856 -4.748 1.00 92.12 97 GLU A CA 1
ATOM 797 C C . GLU A 1 97 ? 12.819 -3.466 -3.863 1.00 92.12 97 GLU A C 1
ATOM 799 O O . GLU A 1 97 ? 11.859 -2.865 -4.354 1.00 92.12 97 GLU A O 1
ATOM 804 N N . MET A 1 98 ? 12.865 -3.820 -2.578 1.00 94.62 98 MET A N 1
ATOM 805 C CA . MET A 1 98 ? 11.846 -3.404 -1.616 1.00 94.62 98 MET A CA 1
ATOM 806 C C . MET A 1 98 ? 12.158 -1.980 -1.135 1.00 94.62 98 MET A C 1
ATOM 808 O O . MET A 1 98 ? 13.182 -1.803 -0.478 1.00 94.62 98 MET A O 1
ATOM 812 N N . PRO A 1 99 ? 11.311 -0.976 -1.420 1.00 96.12 99 PRO A N 1
ATOM 813 C CA . PRO A 1 99 ? 11.520 0.377 -0.916 1.00 96.12 99 PRO A CA 1
ATOM 814 C C . PRO A 1 99 ? 11.276 0.442 0.595 1.00 96.12 99 PRO A C 1
ATOM 816 O O . PRO A 1 99 ? 10.329 -0.177 1.090 1.00 96.12 99 PRO A O 1
ATOM 819 N N . GLU A 1 100 ? 12.068 1.241 1.310 1.00 95.88 100 GLU A N 1
ATOM 820 C CA . GLU A 1 100 ? 11.898 1.473 2.754 1.00 95.88 100 GLU A CA 1
ATOM 821 C C . GLU A 1 100 ? 10.495 2.005 3.076 1.00 95.88 100 GLU A C 1
ATOM 823 O O . GLU A 1 100 ? 9.859 1.554 4.022 1.00 95.88 100 GLU A O 1
ATOM 828 N N . GLU A 1 101 ? 9.916 2.848 2.216 1.00 96.38 101 GLU A N 1
ATOM 829 C CA . GLU A 1 101 ? 8.569 3.387 2.421 1.00 96.38 101 GLU A CA 1
ATOM 830 C C . GLU A 1 101 ? 7.475 2.305 2.430 1.00 96.38 101 GLU A C 1
ATOM 832 O O . GLU A 1 101 ? 6.411 2.495 3.031 1.00 96.38 101 GLU A O 1
ATOM 837 N N . ILE A 1 102 ? 7.708 1.168 1.764 1.00 96.94 102 ILE A N 1
ATOM 838 C CA . ILE A 1 102 ? 6.806 0.009 1.804 1.00 96.94 102 ILE A CA 1
ATOM 839 C C . ILE A 1 102 ? 7.005 -0.791 3.098 1.00 96.94 102 ILE A C 1
ATOM 841 O O . ILE A 1 102 ? 6.025 -1.310 3.641 1.00 96.94 102 ILE A O 1
ATOM 845 N N . LEU A 1 103 ? 8.236 -0.870 3.612 1.00 95.19 103 LEU A N 1
ATOM 846 C CA . LEU A 1 103 ? 8.531 -1.488 4.908 1.00 95.19 103 LEU A CA 1
ATOM 847 C C . LEU A 1 103 ? 7.916 -0.681 6.057 1.00 95.19 103 LEU A C 1
ATOM 849 O O . LEU A 1 103 ? 7.222 -1.265 6.889 1.00 95.19 103 LEU A O 1
ATOM 853 N N . ASP A 1 104 ? 8.054 0.644 6.029 1.00 93.44 104 ASP A N 1
ATOM 854 C CA . ASP A 1 104 ? 7.427 1.567 6.984 1.00 93.44 104 ASP A CA 1
ATOM 855 C C . ASP A 1 104 ? 5.900 1.403 7.002 1.00 93.44 104 ASP A C 1
ATOM 857 O O . ASP A 1 104 ? 5.260 1.343 8.058 1.00 93.44 104 ASP A O 1
ATOM 861 N N . LEU A 1 105 ? 5.292 1.271 5.816 1.00 94.69 105 LEU A N 1
ATOM 862 C CA . LEU A 1 105 ? 3.859 1.013 5.693 1.00 94.69 105 LEU A CA 1
ATOM 863 C C . LEU A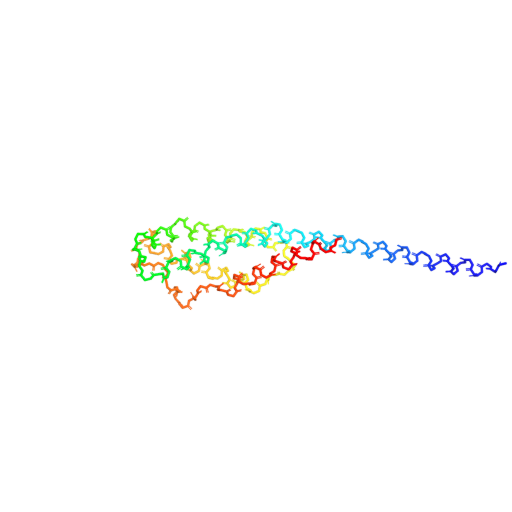 1 105 ? 3.476 -0.336 6.308 1.00 94.69 105 LEU A C 1
ATOM 865 O O . LEU A 1 105 ? 2.459 -0.438 6.998 1.00 94.69 105 LEU A O 1
ATOM 869 N N . LEU A 1 106 ? 4.269 -1.379 6.060 1.00 94.62 106 LEU A N 1
ATOM 870 C CA . LEU A 1 106 ? 4.025 -2.708 6.611 1.00 94.62 106 LEU A CA 1
ATOM 871 C C . LEU A 1 106 ? 4.159 -2.720 8.140 1.00 94.62 106 LEU A C 1
ATOM 873 O O . LEU A 1 106 ? 3.346 -3.359 8.814 1.00 94.62 106 LEU A O 1
ATOM 877 N N . GLU A 1 107 ? 5.138 -2.005 8.695 1.00 92.75 107 GLU A N 1
ATOM 878 C CA . GLU A 1 107 ? 5.288 -1.827 10.140 1.00 92.75 107 GLU A CA 1
ATOM 879 C C . GLU A 1 107 ? 4.065 -1.121 10.733 1.00 92.75 107 GLU A C 1
ATOM 881 O O . GLU A 1 107 ? 3.435 -1.659 11.650 1.00 92.75 107 GLU A O 1
ATOM 886 N N . HIS A 1 108 ? 3.658 0.013 10.150 1.00 92.50 108 HIS A N 1
ATOM 887 C CA . HIS A 1 108 ? 2.453 0.733 10.565 1.00 92.50 108 HIS A CA 1
ATOM 888 C C . HIS A 1 108 ? 1.220 -0.184 10.575 1.00 92.50 108 HIS A C 1
ATOM 890 O O . HIS A 1 108 ? 0.473 -0.226 11.555 1.00 92.50 108 HIS A O 1
ATOM 896 N N . ILE A 1 109 ? 1.023 -0.961 9.505 1.00 93.75 109 ILE A N 1
ATOM 897 C CA . ILE A 1 109 ? -0.088 -1.911 9.381 1.00 93.75 109 ILE A CA 1
ATOM 898 C C . ILE A 1 109 ? -0.038 -2.975 10.478 1.00 93.75 109 ILE A C 1
ATOM 900 O O . ILE A 1 109 ? -1.068 -3.275 11.083 1.00 93.75 109 ILE A O 1
ATOM 904 N N . ASN A 1 110 ? 1.134 -3.550 10.751 1.00 93.31 110 ASN A N 1
ATOM 905 C CA . ASN A 1 110 ? 1.284 -4.578 11.780 1.00 93.31 110 ASN A CA 1
ATOM 906 C C . ASN A 1 110 ? 0.954 -4.034 13.175 1.00 93.31 110 ASN A C 1
ATOM 908 O O . ASN A 1 110 ? 0.224 -4.686 13.927 1.00 93.31 110 ASN A O 1
ATOM 912 N N . VAL A 1 111 ? 1.438 -2.831 13.500 1.00 91.44 111 VAL A N 1
ATOM 913 C CA . VAL A 1 111 ? 1.114 -2.152 14.763 1.00 91.44 111 VAL A CA 1
ATOM 914 C C . VAL A 1 111 ? -0.387 -1.884 14.851 1.00 91.44 111 VAL A C 1
ATOM 916 O O . VAL A 1 111 ? -1.012 -2.205 15.862 1.00 91.44 111 VAL A O 1
ATOM 919 N N . TRP A 1 112 ? -0.988 -1.353 13.784 1.00 92.69 112 TRP A N 1
ATOM 920 C CA . TRP A 1 112 ? -2.413 -1.035 13.764 1.00 92.69 112 TRP A CA 1
ATOM 921 C C . TRP A 1 112 ? -3.291 -2.282 13.926 1.00 92.69 112 TRP A C 1
ATOM 923 O O . TRP A 1 112 ? -4.220 -2.277 14.732 1.00 92.69 112 TRP A O 1
ATOM 933 N N . LEU A 1 113 ? -2.992 -3.366 13.199 1.00 93.06 113 LEU A N 1
ATOM 934 C CA . LEU A 1 113 ? -3.748 -4.622 13.282 1.00 93.06 113 LEU A CA 1
ATOM 935 C C . LEU A 1 113 ? -3.649 -5.243 14.677 1.00 93.06 113 LEU A C 1
ATOM 937 O O . LEU A 1 113 ? -4.659 -5.688 15.217 1.00 93.06 113 LEU A O 1
ATOM 941 N N . SER A 1 114 ? -2.458 -5.212 15.283 1.00 91.81 114 SER A N 1
ATOM 942 C CA . SER A 1 114 ? -2.262 -5.684 16.655 1.00 91.81 114 SER A CA 1
ATOM 943 C C . SER A 1 114 ? -3.134 -4.912 17.650 1.00 91.81 114 SER A C 1
ATOM 945 O O . SER A 1 114 ? -3.783 -5.513 18.504 1.00 91.81 114 SER A O 1
ATOM 947 N N . GLU A 1 115 ? -3.206 -3.588 17.526 1.00 89.88 115 GLU A N 1
ATOM 948 C CA . GLU A 1 115 ? -4.034 -2.753 18.404 1.00 89.88 115 GLU A CA 1
ATOM 949 C C . GLU A 1 115 ? -5.532 -2.956 18.164 1.00 89.88 115 GLU A C 1
ATOM 951 O O . GLU A 1 115 ? -6.304 -3.017 19.123 1.00 89.88 115 GLU A O 1
ATOM 956 N N . TYR A 1 116 ? -5.942 -3.118 16.904 1.00 91.25 116 TYR A N 1
ATOM 957 C CA . TYR A 1 116 ? -7.321 -3.451 16.562 1.00 91.25 116 TYR A CA 1
ATOM 958 C C . TYR A 1 116 ? -7.757 -4.768 17.213 1.00 91.25 116 TYR A C 1
ATOM 960 O O . TYR A 1 116 ? -8.841 -4.831 17.793 1.00 91.25 116 TYR A O 1
ATOM 968 N N . GLU A 1 117 ? -6.919 -5.807 17.173 1.00 91.31 117 GLU A N 1
ATOM 969 C CA . GLU A 1 117 ? -7.219 -7.085 17.827 1.00 91.31 117 GLU A CA 1
ATOM 970 C C . GLU A 1 117 ? -7.356 -6.944 19.348 1.00 91.31 117 GLU A C 1
ATOM 972 O O . GLU A 1 117 ? -8.308 -7.468 19.931 1.00 91.31 117 GLU A O 1
ATOM 977 N N . LEU A 1 118 ? -6.452 -6.206 19.998 1.00 89.69 118 LEU A N 1
ATOM 978 C CA . LEU A 1 118 ? -6.508 -5.987 21.449 1.00 89.69 118 LEU A CA 1
ATOM 979 C C . LEU A 1 118 ? -7.793 -5.265 21.879 1.00 89.69 118 LEU A C 1
ATOM 981 O O . LEU A 1 118 ? -8.395 -5.630 22.890 1.00 89.69 118 LEU A O 1
ATOM 985 N N . ILE A 1 119 ? -8.219 -4.259 21.114 1.00 88.75 119 ILE A N 1
ATOM 986 C CA . ILE A 1 119 ? -9.393 -3.439 21.433 1.00 88.75 119 ILE A CA 1
ATOM 987 C C . ILE A 1 119 ? -10.691 -4.169 21.077 1.00 88.75 119 ILE A C 1
ATOM 989 O O . ILE A 1 119 ? -11.556 -4.353 21.931 1.00 88.75 119 ILE A O 1
ATOM 993 N N . HIS A 1 120 ? -10.840 -4.585 19.818 1.00 88.56 120 HIS A N 1
ATOM 994 C CA . HIS A 1 120 ? -12.139 -4.993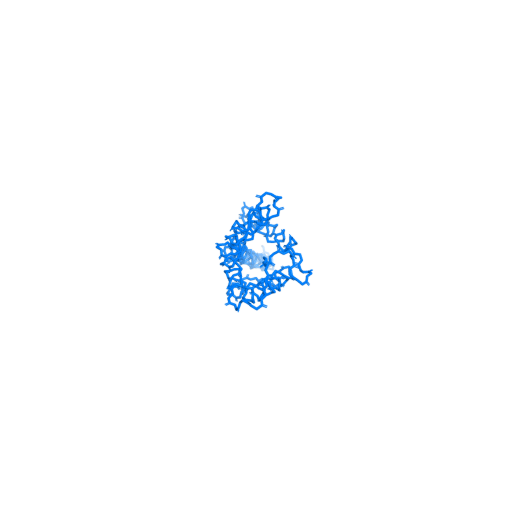 19.269 1.00 88.56 120 HIS A CA 1
ATOM 995 C C . HIS A 1 120 ? -12.372 -6.502 19.276 1.00 88.56 120 HIS A C 1
ATOM 997 O O . HIS A 1 120 ? -13.525 -6.927 19.236 1.00 88.56 120 HIS A O 1
ATOM 1003 N N . VAL A 1 121 ? -11.313 -7.317 19.311 1.00 86.44 121 VAL A N 1
ATOM 1004 C CA . VAL A 1 121 ? -11.438 -8.787 19.303 1.00 86.44 121 VAL A CA 1
ATOM 1005 C C . VAL A 1 121 ? -11.324 -9.346 20.715 1.00 86.44 121 VAL A C 1
ATOM 1007 O O . VAL A 1 121 ? -12.166 -10.137 21.132 1.00 86.44 121 VAL A O 1
ATOM 1010 N N . LYS A 1 122 ? -10.298 -8.925 21.461 1.00 87.94 122 LYS A N 1
ATOM 1011 C CA . LYS A 1 122 ? -10.040 -9.439 22.813 1.00 87.94 122 LYS A CA 1
ATOM 1012 C C . LYS A 1 122 ? -10.706 -8.620 23.919 1.00 87.94 122 LYS A C 1
ATOM 1014 O O . LYS A 1 122 ? -10.899 -9.135 25.014 1.00 87.94 122 LYS A O 1
ATOM 1019 N N . GLY A 1 123 ? -11.051 -7.357 23.655 1.00 84.00 123 GLY A N 1
ATOM 1020 C CA . GLY A 1 123 ? -11.610 -6.456 24.670 1.00 84.00 123 GLY A CA 1
ATOM 1021 C C . GLY A 1 123 ? -10.627 -6.121 25.800 1.00 84.00 123 GLY A C 1
ATOM 1022 O O . GLY A 1 123 ? -11.043 -5.709 26.881 1.00 84.00 123 GLY A O 1
ATOM 1023 N N . GLU A 1 124 ? -9.326 -6.303 25.564 1.00 82.56 124 GLU A N 1
ATOM 1024 C CA . GLU A 1 124 ? -8.248 -6.089 26.541 1.00 82.56 124 GLU A CA 1
ATOM 1025 C C . GLU A 1 124 ? -7.896 -4.602 26.698 1.00 82.56 124 GLU A C 1
ATOM 1027 O O . GLU A 1 124 ? -7.275 -4.196 27.682 1.00 82.56 124 GLU A O 1
ATOM 1032 N N . LYS A 1 125 ? -8.315 -3.767 25.741 1.00 78.69 125 LYS A N 1
ATOM 1033 C CA . LYS A 1 125 ? -8.102 -2.318 25.735 1.00 78.69 125 LYS A CA 1
ATOM 1034 C C . LYS A 1 125 ? -9.390 -1.593 25.342 1.00 78.69 125 LYS A C 1
ATOM 1036 O O . LYS A 1 125 ? -10.218 -2.126 24.612 1.00 78.69 125 LYS A O 1
ATOM 1041 N N . LYS A 1 126 ? -9.566 -0.366 25.840 1.00 74.50 126 LYS A N 1
ATOM 1042 C CA . LYS A 1 126 ? -10.718 0.497 25.532 1.00 74.50 126 LYS A CA 1
ATOM 1043 C C . LYS A 1 126 ? -10.302 1.690 24.678 1.00 74.50 126 LYS A C 1
ATOM 1045 O O . LYS A 1 126 ? -9.174 2.169 24.789 1.00 74.50 126 LYS A O 1
ATOM 1050 N N . GLY A 1 127 ? -11.257 2.204 23.909 1.00 74.56 127 GLY A N 1
ATOM 1051 C CA . GLY A 1 127 ? -11.096 3.379 23.058 1.00 74.56 127 GLY A CA 1
ATOM 1052 C C . GLY A 1 127 ? -11.011 3.021 21.580 1.00 74.56 127 GLY A C 1
ATOM 1053 O O . GLY A 1 127 ? -11.120 1.861 21.202 1.00 74.56 127 GLY A O 1
ATOM 1054 N N . ALA A 1 128 ? -10.843 4.039 20.747 1.00 69.94 128 ALA A N 1
ATOM 1055 C CA . ALA A 1 128 ? -10.630 3.853 19.322 1.00 69.94 128 ALA A CA 1
ATOM 1056 C C . ALA A 1 128 ? -9.177 3.428 19.048 1.00 69.94 128 ALA A C 1
ATOM 1058 O O . ALA A 1 128 ? -8.262 3.807 19.785 1.00 69.94 128 ALA A O 1
ATOM 1059 N N . VAL A 1 129 ? -8.960 2.662 17.981 1.00 73.94 129 VAL A N 1
ATOM 1060 C CA . VAL A 1 129 ? -7.620 2.236 17.550 1.00 73.94 129 VAL A CA 1
ATOM 1061 C C . VAL A 1 129 ? -6.806 3.450 17.108 1.00 73.94 129 VAL A C 1
ATOM 1063 O O . VAL A 1 129 ? -5.598 3.513 17.354 1.00 73.94 129 VAL A O 1
ATOM 1066 N N . PHE A 1 130 ? -7.453 4.435 16.466 1.00 68.69 130 PHE A N 1
ATOM 1067 C CA . PHE A 1 130 ? -6.716 5.515 15.816 1.00 68.69 130 PHE A CA 1
ATOM 1068 C C . PHE A 1 130 ? -6.617 6.814 16.625 1.00 68.69 130 PHE A C 1
ATOM 1070 O O . PHE A 1 130 ? -7.548 7.619 16.703 1.00 68.69 130 PHE A O 1
ATOM 1077 N N . ALA A 1 131 ? -5.401 7.030 17.126 1.00 52.91 131 ALA A N 1
ATOM 1078 C CA . ALA A 1 131 ? -4.654 8.286 17.137 1.00 52.91 131 ALA A CA 1
ATOM 1079 C C . ALA A 1 131 ? -3.165 7.905 17.172 1.00 52.91 131 ALA A C 1
ATOM 1081 O O . ALA A 1 131 ? -2.554 7.925 18.232 1.00 52.91 131 ALA A O 1
ATOM 1082 N N . GLY A 1 132 ? -2.629 7.429 16.044 1.00 53.25 132 GLY A N 1
ATOM 1083 C CA . GLY A 1 132 ? -1.244 6.966 15.942 1.00 53.25 132 GLY A CA 1
ATOM 1084 C C . GLY A 1 132 ? -0.816 6.028 17.078 1.00 53.25 132 GLY A C 1
ATOM 1085 O O . GLY A 1 132 ? -0.053 6.450 17.956 1.00 53.25 132 GLY A O 1
ATOM 1086 N N . PRO A 1 133 ? -1.357 4.796 17.138 1.00 58.09 133 PRO A N 1
ATOM 1087 C CA . PRO A 1 133 ? -1.098 3.899 18.254 1.00 58.09 133 PRO A CA 1
ATOM 1088 C C . PRO A 1 133 ? 0.403 3.798 18.539 1.00 58.09 133 PRO A C 1
ATOM 1090 O O . PRO A 1 133 ? 1.208 3.623 17.628 1.00 58.09 133 PRO A O 1
ATOM 1093 N N . LYS A 1 134 ? 0.776 3.957 19.815 1.00 59.81 134 LYS A N 1
ATOM 1094 C CA . LYS A 1 134 ? 2.170 3.880 20.289 1.00 59.81 134 LYS A CA 1
ATOM 1095 C C . LYS A 1 134 ? 3.144 4.850 19.588 1.00 59.81 134 LYS A C 1
ATOM 1097 O O . LYS A 1 134 ? 4.335 4.573 19.535 1.00 59.81 134 LYS A O 1
ATOM 1102 N N . GLY A 1 135 ? 2.661 5.991 19.090 1.00 61.91 135 GLY A N 1
ATOM 1103 C CA . GLY A 1 135 ? 3.510 7.019 18.479 1.00 61.91 135 GLY A CA 1
ATOM 1104 C C . GLY A 1 135 ? 3.759 6.840 16.980 1.00 61.91 135 GLY A C 1
ATOM 1105 O O . GLY A 1 135 ? 4.566 7.581 16.430 1.00 61.91 135 GLY A O 1
ATOM 1106 N N . PHE A 1 136 ? 3.059 5.918 16.310 1.00 69.75 136 PHE A N 1
ATOM 1107 C CA . PHE A 1 136 ? 3.135 5.744 14.856 1.00 69.75 136 PHE A CA 1
ATOM 1108 C C . PHE A 1 136 ? 2.090 6.618 14.151 1.00 69.75 136 PHE A C 1
ATOM 1110 O O . PHE A 1 136 ? 0.917 6.239 14.125 1.00 69.75 136 PHE A O 1
ATOM 1117 N N . PRO A 1 137 ? 2.450 7.785 13.583 1.00 81.06 137 PRO A N 1
ATOM 1118 C CA . PRO A 1 137 ? 1.497 8.609 12.846 1.00 81.06 137 PRO A CA 1
ATOM 1119 C C . PRO A 1 137 ? 0.948 7.873 11.614 1.00 81.06 137 PRO A C 1
ATOM 1121 O O . PRO A 1 137 ? 1.482 6.851 11.181 1.00 81.06 137 PRO A O 1
ATOM 1124 N N . TYR A 1 138 ? -0.134 8.407 11.037 1.00 86.75 138 TYR A N 1
ATOM 1125 C CA . TYR A 1 138 ? -0.620 7.943 9.736 1.00 86.75 138 TYR A CA 1
ATOM 1126 C C . TYR A 1 138 ? 0.523 8.032 8.695 1.00 86.75 138 TYR A C 1
ATOM 1128 O O . TYR A 1 138 ? 1.185 9.075 8.650 1.00 86.75 138 TYR A O 1
ATOM 1136 N N . PRO A 1 139 ? 0.775 6.992 7.873 1.00 89.88 139 PRO A N 1
ATOM 1137 C CA . PRO A 1 139 ? 1.990 6.867 7.063 1.00 89.88 139 PRO A CA 1
ATOM 1138 C C . PRO A 1 139 ? 1.912 7.695 5.768 1.00 89.88 139 PRO A C 1
ATOM 1140 O O . PRO A 1 139 ? 1.936 7.176 4.654 1.00 89.88 139 PRO A O 1
ATOM 1143 N N . THR A 1 140 ? 1.826 9.021 5.901 1.00 90.88 140 THR A N 1
ATOM 1144 C CA . THR A 1 140 ? 1.696 9.952 4.765 1.00 90.88 140 THR A CA 1
ATOM 1145 C C . THR A 1 140 ? 2.866 9.873 3.781 1.00 90.88 140 THR A C 1
ATOM 1147 O O . THR A 1 140 ? 2.666 10.084 2.584 1.00 90.88 140 THR A O 1
ATOM 1150 N N . GLY A 1 141 ? 4.072 9.556 4.268 1.00 93.38 141 GLY A N 1
ATOM 1151 C CA . GLY A 1 141 ? 5.260 9.346 3.437 1.00 93.38 141 GLY A CA 1
ATOM 1152 C C . GLY A 1 141 ? 5.095 8.164 2.483 1.00 93.38 141 GLY A C 1
ATOM 1153 O O . GLY A 1 141 ? 5.269 8.323 1.274 1.00 93.38 141 GLY A O 1
ATOM 1154 N N . SER A 1 142 ? 4.664 7.013 3.004 1.00 95.06 142 SER A N 1
ATOM 1155 C CA . SER A 1 142 ? 4.403 5.808 2.212 1.00 95.06 142 SER A CA 1
ATOM 1156 C C . SER A 1 142 ? 3.296 6.012 1.182 1.00 95.06 142 SER A C 1
ATOM 1158 O O . SER A 1 142 ? 3.449 5.624 0.022 1.00 95.06 142 SER A O 1
ATOM 1160 N N . ASP A 1 143 ? 2.210 6.686 1.570 1.00 94.75 143 ASP A N 1
ATOM 1161 C CA . ASP A 1 143 ? 1.125 7.047 0.655 1.00 94.75 143 ASP A CA 1
ATOM 1162 C C . ASP A 1 143 ? 1.657 7.887 -0.518 1.00 94.75 143 ASP A C 1
ATOM 1164 O O . ASP A 1 143 ? 1.428 7.560 -1.687 1.00 94.75 143 ASP A O 1
ATOM 1168 N N . ALA A 1 144 ? 2.420 8.944 -0.219 1.00 96.50 144 ALA A N 1
ATOM 1169 C CA . ALA A 1 144 ? 2.997 9.822 -1.231 1.00 96.50 144 ALA A CA 1
ATOM 1170 C C . ALA A 1 144 ? 3.967 9.076 -2.160 1.00 96.50 144 ALA A C 1
ATOM 1172 O O . ALA A 1 144 ? 3.922 9.272 -3.379 1.00 96.50 144 ALA A O 1
ATOM 1173 N N . PHE A 1 145 ? 4.810 8.201 -1.608 1.00 97.56 145 PHE A N 1
ATOM 1174 C CA . PHE A 1 145 ? 5.722 7.365 -2.383 1.00 97.56 145 PHE A CA 1
ATOM 1175 C C . PHE A 1 145 ? 4.969 6.480 -3.386 1.00 97.56 145 PHE A C 1
ATOM 1177 O O . PHE A 1 145 ? 5.289 6.481 -4.580 1.00 97.56 145 PHE A O 1
ATOM 1184 N N . ILE A 1 146 ? 3.924 5.780 -2.931 1.00 97.56 146 ILE A N 1
ATOM 1185 C CA . ILE A 1 146 ? 3.103 4.909 -3.781 1.00 97.56 146 ILE A CA 1
ATOM 1186 C C . ILE A 1 146 ? 2.439 5.723 -4.898 1.00 97.56 146 ILE A C 1
ATOM 1188 O O . ILE A 1 146 ? 2.504 5.327 -6.065 1.00 97.56 146 ILE A O 1
ATOM 1192 N N . TYR A 1 147 ? 1.850 6.881 -4.578 1.00 96.25 147 TYR A N 1
ATOM 1193 C CA . TYR A 1 147 ? 1.192 7.742 -5.571 1.00 96.25 147 TYR A CA 1
ATOM 1194 C C . TYR A 1 147 ? 2.159 8.253 -6.628 1.00 96.25 147 TYR A C 1
ATOM 1196 O O . TYR A 1 147 ? 1.889 8.149 -7.829 1.00 96.25 147 TYR A O 1
ATOM 1204 N N . ASN A 1 148 ? 3.297 8.786 -6.189 1.00 97.56 148 ASN A N 1
ATOM 1205 C CA . ASN A 1 148 ? 4.299 9.350 -7.081 1.00 97.56 148 ASN A CA 1
ATOM 1206 C C . ASN A 1 148 ? 4.899 8.268 -7.979 1.00 97.56 148 ASN A C 1
ATOM 1208 O O . ASN A 1 148 ? 5.066 8.490 -9.181 1.00 97.56 148 ASN A O 1
ATOM 1212 N N . THR A 1 149 ? 5.154 7.078 -7.435 1.00 97.25 149 THR A N 1
ATOM 1213 C CA . THR A 1 149 ? 5.685 5.958 -8.213 1.00 97.25 149 THR A CA 1
ATOM 1214 C C . THR A 1 149 ? 4.666 5.432 -9.218 1.00 97.25 149 THR A C 1
ATOM 1216 O O . THR A 1 149 ? 5.004 5.295 -10.394 1.00 97.25 149 THR A O 1
ATOM 1219 N N . ALA A 1 150 ? 3.405 5.239 -8.823 1.00 97.19 150 ALA A N 1
ATOM 1220 C CA . ALA A 1 150 ? 2.346 4.826 -9.745 1.00 97.19 150 ALA A CA 1
ATOM 1221 C C . ALA A 1 150 ? 2.146 5.846 -10.883 1.00 97.19 150 ALA A C 1
ATOM 1223 O O . ALA A 1 150 ? 2.041 5.476 -12.056 1.00 97.19 150 ALA A O 1
ATOM 1224 N N . ALA A 1 151 ? 2.130 7.144 -10.563 1.00 97.06 151 ALA A N 1
ATOM 1225 C CA . ALA A 1 151 ? 2.013 8.216 -11.551 1.00 97.06 151 ALA A CA 1
ATOM 1226 C C . ALA A 1 151 ? 3.222 8.269 -12.500 1.00 97.06 151 ALA A C 1
ATOM 1228 O O . ALA A 1 151 ? 3.048 8.404 -13.716 1.00 97.06 151 ALA A O 1
ATOM 1229 N N . ARG A 1 152 ? 4.440 8.120 -11.965 1.00 96.69 152 ARG A N 1
ATOM 1230 C CA . ARG A 1 152 ? 5.678 8.047 -12.751 1.00 96.69 152 ARG A CA 1
ATOM 1231 C C . ARG A 1 152 ? 5.650 6.868 -13.722 1.00 96.69 152 ARG A C 1
ATOM 1233 O O . ARG A 1 152 ? 5.852 7.084 -14.914 1.00 96.69 152 ARG A O 1
ATOM 1240 N N . LEU A 1 153 ? 5.330 5.663 -13.246 1.00 96.06 153 LEU A N 1
ATOM 1241 C CA . LEU A 1 153 ? 5.257 4.461 -14.084 1.00 96.06 153 LEU A CA 1
ATOM 1242 C C . LEU A 1 153 ? 4.235 4.622 -15.217 1.00 96.06 153 LEU A C 1
ATOM 1244 O O . LEU A 1 153 ? 4.561 4.354 -16.370 1.00 96.06 153 LEU A O 1
ATOM 1248 N N . ARG A 1 154 ? 3.033 5.150 -14.931 1.00 96.69 154 ARG A N 1
ATOM 1249 C CA . ARG A 1 154 ? 2.034 5.459 -15.977 1.00 96.69 154 ARG A CA 1
ATOM 1250 C C . ARG A 1 154 ? 2.573 6.431 -17.024 1.00 96.69 154 ARG A C 1
ATOM 1252 O O . ARG A 1 154 ? 2.383 6.221 -18.217 1.00 96.69 154 ARG A O 1
ATOM 1259 N N . LYS A 1 155 ? 3.252 7.497 -16.591 1.00 95.81 155 LYS A N 1
ATOM 1260 C CA . LYS A 1 155 ? 3.830 8.505 -17.490 1.00 95.81 155 LYS A CA 1
ATOM 1261 C C . LYS A 1 155 ? 4.932 7.924 -18.372 1.00 95.81 155 LYS A C 1
ATOM 1263 O O . LYS A 1 155 ? 5.023 8.298 -19.534 1.00 95.81 155 LYS A O 1
ATOM 1268 N N . GLU A 1 156 ? 5.768 7.047 -17.829 1.00 92.88 156 GLU A N 1
ATOM 1269 C CA . GLU A 1 156 ? 6.835 6.382 -18.580 1.00 92.88 156 GLU A CA 1
ATOM 1270 C C . GLU A 1 156 ? 6.279 5.377 -19.594 1.00 92.88 156 GLU A C 1
ATOM 1272 O O . GLU A 1 156 ? 6.724 5.375 -20.737 1.00 92.88 156 GLU A O 1
ATOM 1277 N N . LEU A 1 157 ? 5.268 4.591 -19.211 1.00 92.44 157 LEU A N 1
ATOM 1278 C CA . LEU A 1 157 ? 4.621 3.613 -20.092 1.00 92.44 157 LEU A CA 1
ATOM 1279 C C . LEU A 1 157 ? 3.802 4.262 -21.217 1.00 92.44 157 LEU A C 1
ATOM 1281 O O . LEU A 1 157 ? 3.696 3.681 -22.287 1.00 92.44 157 LEU A O 1
ATOM 1285 N N . ASN A 1 158 ? 3.257 5.463 -21.002 1.00 86.94 158 ASN A N 1
ATOM 1286 C CA . ASN A 1 158 ? 2.524 6.214 -22.031 1.00 86.94 158 ASN A CA 1
ATOM 1287 C C . ASN A 1 158 ? 3.436 7.018 -22.980 1.00 86.94 158 ASN A C 1
ATOM 1289 O O . ASN A 1 158 ? 2.939 7.649 -23.911 1.00 86.94 158 ASN A O 1
ATOM 1293 N N . ARG A 1 159 ? 4.744 7.091 -22.699 1.00 77.50 159 ARG A N 1
ATOM 1294 C CA . ARG A 1 159 ? 5.739 7.825 -23.506 1.00 77.50 159 ARG A CA 1
ATOM 1295 C C . ARG A 1 159 ? 6.570 6.922 -24.420 1.00 77.50 159 ARG A C 1
ATOM 1297 O O . ARG A 1 159 ? 7.306 7.462 -25.243 1.00 77.50 159 ARG A O 1
ATOM 1304 N N . GLY A 1 160 ? 6.512 5.607 -24.215 1.00 55.78 160 GLY A N 1
ATOM 1305 C CA . GLY A 1 160 ? 7.078 4.596 -25.113 1.00 55.78 160 GLY A CA 1
ATOM 1306 C C . GLY A 1 160 ? 6.053 4.158 -26.144 1.00 55.78 160 GLY A C 1
ATOM 1307 O O . GLY A 1 160 ? 6.489 3.825 -27.264 1.00 55.78 160 GLY A O 1
#

Secondary structure (DSSP, 8-state):
--HHHHHHHHHHHHHHHHHHHHHHHHHHHHHHHHHHIIIIIIHHHHHHHHHHHHHHHHHT-TT--HHHHHHHIIIIIHHHHHHHHHHHHHHGGGSSS--HHHHHHHHHHHHHHHHHIIIIIS--S-S-S-S-GGG----HHHHHHHHHHHHHHHHHHTT-

Radius of gyration: 24.6 Å; chains: 1; bounding box: 60×29×81 Å

Sequence (160 aa):
MDVYSEIIVAVVAAIAGVGGTLLTARYRENISTKKEQLQYFYAPMEILVRMNAKSYERYGKQNVSEHDRHYIEKYIWYPNHIKTKELIMSQSHHLTEMPEEILDLLEHINVWLSEYELIHVKGEKKGAVFAGPKGFPYPTGSDAFIYNTAARLRKELNRG

Organism: NCBI:txid2591008